Protein AF-A0A0D0C879-F1 (afdb_monomer_lite)

Sequence (134 aa):
MNTEPSSSRRKATRPQLTLADRQSPEQVADLPPSSSSDEEESNSNTTPDLPDSTMATKPTELKISTPSFFDGNTNDAAQWMYSVIAYIDLNEEVYTNNNKKIIAALSFMNKGTAGSWAEAYYETATTSGWGNLG

Organism: NCBI:txid930991

Radius of gyration: 30.55 Å; chains: 1; bounding box: 61×55×90 Å

Foldseek 3Di:
DDDDDDDDDPDPDDDDDDPPPDDDDDDDDDDDDDDDDDDDDDDDDDDDDDPPPPVVPQQDADPPLQAAADAPPPVCVVVRVVSLVVRCVVRCSVQVDPQSSVVSSLVSHCHHPSNVVSVVVVVVCVVPPPPPPD

Structure (mmCIF, N/CA/C/O backbone):
data_AF-A0A0D0C879-F1
#
_entry.id   AF-A0A0D0C879-F1
#
loop_
_atom_site.group_PDB
_atom_site.id
_atom_site.type_symbol
_atom_site.label_atom_id
_atom_site.label_alt_id
_atom_site.label_comp_id
_atom_site.label_asym_id
_atom_site.label_entity_id
_atom_site.label_seq_id
_atom_site.pdbx_PDB_ins_code
_atom_site.Cartn_x
_atom_site.Cartn_y
_atom_site.Cartn_z
_atom_site.occupancy
_atom_site.B_iso_or_equiv
_atom_site.auth_seq_id
_atom_site.auth_comp_id
_atom_site.auth_asym_id
_atom_site.auth_atom_id
_atom_site.pdbx_PDB_model_num
ATOM 1 N N . MET A 1 1 ? 11.039 -43.096 -47.255 1.00 40.72 1 MET A N 1
ATOM 2 C CA . MET A 1 1 ? 11.524 -43.327 -45.877 1.00 40.72 1 MET A CA 1
ATOM 3 C C . MET A 1 1 ? 10.686 -42.475 -44.947 1.00 40.72 1 MET A C 1
ATOM 5 O O . MET A 1 1 ? 10.328 -41.366 -45.317 1.00 40.72 1 MET A O 1
ATOM 9 N N . ASN A 1 2 ? 10.257 -43.078 -43.846 1.00 36.25 2 ASN A N 1
ATOM 10 C CA . ASN A 1 2 ? 8.954 -42.855 -43.233 1.00 36.25 2 ASN A CA 1
ATOM 11 C C . ASN A 1 2 ? 8.990 -41.847 -42.069 1.00 36.25 2 ASN A C 1
ATOM 13 O O . ASN A 1 2 ? 9.832 -41.965 -41.188 1.00 36.25 2 ASN A O 1
ATOM 17 N N . THR A 1 3 ? 8.015 -40.930 -42.110 1.00 43.53 3 THR A N 1
ATOM 18 C CA . THR A 1 3 ? 7.121 -40.422 -41.041 1.00 43.53 3 THR A CA 1
ATOM 19 C C . THR A 1 3 ? 7.681 -39.806 -39.749 1.00 43.53 3 THR A C 1
ATOM 21 O O . THR A 1 3 ? 8.267 -40.489 -38.913 1.00 43.53 3 THR A O 1
ATOM 24 N N . GLU A 1 4 ? 7.327 -38.527 -39.546 1.00 52.81 4 GLU A N 1
ATOM 25 C CA . GLU A 1 4 ? 7.238 -37.827 -38.253 1.00 52.81 4 GLU A CA 1
ATOM 26 C C . GLU A 1 4 ? 6.336 -38.562 -37.244 1.00 52.81 4 GLU A C 1
ATOM 28 O O . GLU A 1 4 ? 5.301 -39.111 -37.637 1.00 52.81 4 GLU A O 1
ATOM 33 N N . PRO A 1 5 ? 6.600 -38.449 -35.931 1.00 51.62 5 PRO A N 1
ATOM 34 C CA . PRO A 1 5 ? 5.566 -38.602 -34.926 1.00 51.62 5 PRO A CA 1
ATOM 35 C C . PRO A 1 5 ? 5.025 -37.232 -34.493 1.00 51.62 5 PRO A C 1
ATOM 37 O O . PRO A 1 5 ? 5.637 -36.490 -33.725 1.00 51.62 5 PRO A O 1
ATOM 40 N N . SER A 1 6 ? 3.811 -36.949 -34.961 1.00 50.41 6 SER A N 1
ATOM 41 C CA . SER A 1 6 ? 2.874 -36.006 -34.352 1.00 50.41 6 SER A CA 1
ATOM 42 C C . SER A 1 6 ? 2.610 -36.424 -32.900 1.00 50.41 6 SER A C 1
ATOM 44 O O . SER A 1 6 ? 2.120 -37.528 -32.660 1.00 50.41 6 SER A O 1
ATOM 46 N N . SER A 1 7 ? 2.935 -35.572 -31.921 1.00 47.19 7 SER A N 1
ATOM 47 C CA . SER A 1 7 ? 2.611 -35.835 -30.513 1.00 47.19 7 SER A CA 1
ATOM 48 C C . SER A 1 7 ? 1.502 -34.904 -30.043 1.00 47.19 7 SER A C 1
ATOM 50 O O . SER A 1 7 ? 1.661 -33.693 -29.882 1.00 47.19 7 SER A O 1
ATOM 52 N N . SER A 1 8 ? 0.331 -35.516 -29.901 1.00 50.62 8 SER A N 1
ATOM 53 C CA . SER A 1 8 ? -0.955 -34.900 -29.634 1.00 50.62 8 SER A CA 1
ATOM 54 C C . SER A 1 8 ? -1.017 -34.190 -28.282 1.00 50.62 8 SER A C 1
ATOM 56 O O . SER A 1 8 ? -0.787 -34.766 -27.218 1.00 50.62 8 SER A O 1
ATOM 58 N N . ARG A 1 9 ? -1.470 -32.937 -28.339 1.00 49.84 9 ARG A N 1
ATOM 59 C CA . ARG A 1 9 ? -1.975 -32.138 -27.221 1.00 49.84 9 ARG A CA 1
ATOM 60 C C . ARG A 1 9 ? -3.130 -32.879 -26.535 1.00 49.84 9 ARG A C 1
ATOM 62 O O . ARG A 1 9 ? -4.266 -32.821 -27.000 1.00 49.84 9 ARG A O 1
ATOM 69 N N . ARG A 1 10 ? -2.872 -33.560 -25.417 1.00 47.50 10 ARG A N 1
ATOM 70 C CA . ARG A 1 10 ? -3.948 -34.056 -24.546 1.00 47.50 10 ARG A CA 1
ATOM 71 C C . ARG A 1 10 ? -4.623 -32.850 -23.889 1.00 47.50 10 ARG A C 1
ATOM 73 O O . ARG A 1 10 ? -4.096 -32.279 -22.940 1.00 47.50 10 ARG A O 1
ATOM 80 N N . LYS A 1 11 ? -5.782 -32.436 -24.411 1.00 48.62 11 LYS A N 1
ATOM 81 C CA . LYS A 1 11 ? -6.730 -31.603 -23.659 1.00 48.62 11 LYS A CA 1
ATOM 82 C C . LYS A 1 11 ? -7.216 -32.440 -22.475 1.00 48.62 11 LYS A C 1
ATOM 84 O O . LYS A 1 11 ? -7.935 -33.414 -22.671 1.00 48.62 11 LYS A O 1
ATOM 89 N N . ALA A 1 12 ? -6.812 -32.081 -21.262 1.00 44.47 12 ALA A N 1
ATOM 90 C CA . ALA A 1 12 ? -7.460 -32.578 -20.060 1.00 44.47 12 ALA A CA 1
ATOM 91 C C . ALA A 1 12 ? -8.832 -31.895 -19.954 1.00 44.47 12 ALA A C 1
ATOM 93 O O . ALA A 1 12 ? -8.929 -30.706 -19.652 1.00 44.47 12 ALA A O 1
ATOM 94 N N . THR A 1 13 ? -9.891 -32.633 -20.276 1.00 48.78 13 THR A N 1
ATOM 95 C CA . THR A 1 13 ? -11.272 -32.227 -20.010 1.00 48.78 13 THR A CA 1
ATOM 96 C C . THR A 1 13 ? -11.472 -32.211 -18.498 1.00 48.78 13 THR A C 1
ATOM 98 O O . THR A 1 13 ? -11.495 -33.259 -17.858 1.00 48.78 13 THR A O 1
ATOM 101 N N . ARG A 1 14 ? -11.586 -31.014 -17.917 1.00 47.72 14 ARG A N 1
ATOM 102 C CA . ARG A 1 14 ? -12.023 -30.832 -16.530 1.00 47.72 14 ARG A CA 1
ATOM 103 C C . ARG A 1 14 ? -13.484 -31.298 -16.431 1.00 47.72 14 ARG A C 1
ATOM 105 O O . ARG A 1 14 ? -14.291 -30.822 -17.232 1.00 47.72 14 ARG A O 1
ATOM 112 N N . PRO A 1 15 ? -13.854 -32.194 -15.503 1.00 43.97 15 PRO A N 1
ATOM 113 C CA . PRO A 1 15 ? -15.258 -32.503 -15.277 1.00 43.97 15 PRO A CA 1
ATOM 114 C C . PRO A 1 15 ? -15.965 -31.240 -14.765 1.00 43.97 15 PRO A C 1
ATOM 116 O O . PRO A 1 15 ? -15.559 -30.646 -13.765 1.00 43.97 15 PRO A O 1
ATOM 119 N N . GLN A 1 16 ? -16.985 -30.797 -15.499 1.00 42.03 16 GLN A N 1
ATOM 120 C CA . GLN A 1 16 ? -17.928 -29.774 -15.052 1.00 42.03 16 GLN A CA 1
ATOM 121 C C . GLN A 1 16 ? -18.773 -30.376 -13.923 1.00 42.03 16 GLN A C 1
ATOM 123 O O . GLN A 1 16 ? -19.523 -31.317 -14.172 1.00 42.03 16 GLN A O 1
ATOM 128 N N . LEU A 1 17 ? -18.651 -29.859 -12.696 1.00 40.31 17 LEU A N 1
ATOM 129 C CA . LEU A 1 17 ? -19.627 -30.148 -11.642 1.00 40.31 17 LEU A CA 1
ATOM 130 C C . LEU A 1 17 ? -20.946 -29.458 -12.010 1.00 40.31 17 LEU A C 1
ATOM 132 O O . LEU A 1 17 ? -21.002 -28.236 -12.139 1.00 40.31 17 LEU A O 1
ATOM 136 N N . THR A 1 18 ? -21.999 -30.246 -12.190 1.00 47.19 18 THR A N 1
ATOM 137 C CA . THR A 1 18 ? -23.364 -29.785 -12.443 1.00 47.19 18 THR A CA 1
ATOM 138 C C . THR A 1 18 ? -24.007 -29.275 -11.150 1.00 47.19 18 THR A C 1
ATOM 140 O O . THR A 1 18 ? -24.004 -29.958 -10.131 1.00 47.19 18 THR A O 1
ATOM 143 N N . LEU A 1 19 ? -24.592 -28.073 -11.197 1.00 45.38 19 LEU A N 1
ATOM 144 C CA . LEU A 1 19 ? -25.233 -27.358 -10.078 1.00 45.38 19 LEU A CA 1
ATOM 145 C C . LEU A 1 19 ? -26.603 -27.952 -9.655 1.00 45.38 19 LEU A C 1
ATOM 147 O O . LEU A 1 19 ? -27.421 -27.255 -9.071 1.00 45.38 19 LEU A O 1
ATOM 151 N N . ALA A 1 20 ? -26.891 -29.220 -9.959 1.00 43.41 20 ALA A N 1
ATOM 152 C CA . ALA A 1 20 ? -28.242 -29.781 -9.835 1.00 43.41 20 ALA A CA 1
ATOM 153 C C . ALA A 1 20 ? -28.454 -30.780 -8.678 1.00 43.41 20 ALA A C 1
ATOM 155 O O . ALA A 1 20 ? -29.598 -31.116 -8.404 1.00 43.41 20 ALA A O 1
ATOM 156 N N . ASP A 1 21 ? -27.414 -31.218 -7.959 1.00 44.47 21 ASP A N 1
ATOM 157 C CA . ASP A 1 21 ? -27.532 -32.371 -7.040 1.00 44.47 21 ASP A CA 1
ATOM 158 C C . ASP A 1 21 ? -27.307 -32.057 -5.556 1.00 44.47 21 ASP A C 1
ATOM 160 O O . ASP A 1 21 ? -26.624 -32.796 -4.842 1.00 44.47 21 ASP A O 1
ATOM 164 N N . ARG A 1 22 ? -27.894 -30.975 -5.028 1.00 44.06 22 ARG A N 1
ATOM 165 C CA . ARG A 1 22 ? -27.952 -30.840 -3.562 1.00 44.06 22 ARG A CA 1
ATOM 166 C C . ARG A 1 22 ? -29.163 -30.100 -3.012 1.00 44.06 22 ARG A C 1
ATOM 168 O O . ARG A 1 22 ? -29.014 -29.181 -2.210 1.00 44.06 22 ARG A O 1
ATOM 175 N N . GLN A 1 23 ? -30.363 -30.563 -3.369 1.00 38.06 23 GLN A N 1
ATOM 176 C CA . GLN A 1 23 ? -31.561 -30.174 -2.628 1.00 38.06 23 GLN A CA 1
ATOM 177 C C . GLN A 1 23 ? -32.566 -31.318 -2.394 1.00 38.06 23 GLN A C 1
ATOM 179 O O . GLN A 1 23 ? -32.938 -32.026 -3.326 1.00 38.06 23 GLN A O 1
ATOM 184 N N . SER A 1 24 ? -33.029 -31.365 -1.131 1.00 37.47 24 SER A N 1
ATOM 185 C CA . SER A 1 24 ? -34.194 -32.041 -0.508 1.00 37.47 24 SER A CA 1
ATOM 186 C C . SER A 1 24 ? -34.029 -33.428 0.156 1.00 37.47 24 SER A C 1
ATOM 188 O O . SER A 1 24 ? -33.221 -34.219 -0.328 1.00 37.47 24 SER A O 1
ATOM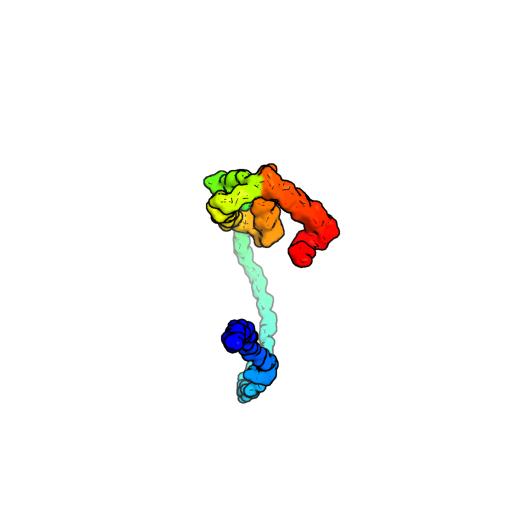 190 N N . PRO A 1 25 ? -34.820 -33.772 1.216 1.00 46.72 25 PRO A N 1
ATOM 191 C CA . PRO A 1 25 ? -35.978 -33.047 1.774 1.00 46.72 25 PRO A CA 1
ATOM 192 C C . PRO A 1 25 ? -36.045 -32.869 3.315 1.00 46.72 25 PRO A C 1
ATOM 194 O O . PRO A 1 25 ? -35.227 -33.356 4.091 1.00 46.72 25 PRO A O 1
ATOM 197 N N . GLU A 1 26 ? -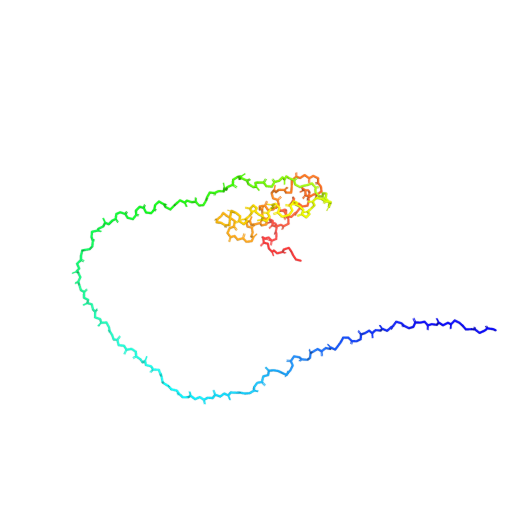37.086 -32.124 3.681 1.00 46.16 26 GLU A N 1
ATOM 198 C CA . GLU A 1 26 ? -37.665 -31.740 4.971 1.00 46.16 26 GLU A CA 1
ATOM 199 C C . GLU A 1 26 ? -37.731 -32.829 6.059 1.00 46.16 26 GLU A C 1
ATOM 201 O O . GLU A 1 26 ? -38.007 -33.997 5.784 1.00 46.16 26 GLU A O 1
ATOM 206 N N . GLN A 1 27 ? -37.607 -32.402 7.322 1.00 44.25 27 GLN A N 1
ATOM 207 C CA . GLN A 1 27 ? -38.216 -33.062 8.482 1.00 44.25 27 GLN A CA 1
ATOM 208 C C . GLN A 1 27 ? -38.918 -31.997 9.335 1.00 44.25 27 GLN A C 1
ATOM 210 O O . GLN A 1 27 ? -38.283 -31.122 9.921 1.00 44.25 27 GLN A O 1
ATOM 215 N N . VAL A 1 28 ? -40.246 -32.079 9.340 1.00 48.12 28 VAL A N 1
ATOM 216 C CA . VAL A 1 28 ? -41.194 -31.338 10.174 1.00 48.12 28 VAL A CA 1
ATOM 217 C C . VAL A 1 28 ? -41.359 -32.045 11.523 1.00 48.12 28 VAL A C 1
ATOM 219 O O . VAL A 1 28 ? -41.557 -33.257 11.553 1.00 48.12 28 VAL A O 1
ATOM 222 N N . ALA A 1 29 ? -41.310 -31.293 12.624 1.00 39.22 29 ALA A N 1
ATOM 223 C CA . ALA A 1 29 ? -41.909 -31.671 13.907 1.00 39.22 29 ALA A CA 1
ATOM 224 C C . ALA A 1 29 ? -42.167 -30.410 14.760 1.00 39.22 29 ALA A C 1
ATOM 226 O O . ALA A 1 29 ? -41.271 -29.869 15.398 1.00 39.22 29 ALA A O 1
ATOM 227 N N . ASP A 1 30 ? -43.398 -29.916 14.641 1.00 37.34 30 ASP A N 1
ATOM 228 C CA . ASP A 1 30 ? -44.306 -29.368 15.660 1.00 37.34 30 ASP A CA 1
ATOM 229 C C . ASP A 1 30 ? -43.800 -28.690 16.964 1.00 37.34 30 ASP A C 1
ATOM 231 O O . ASP A 1 30 ? -43.380 -29.354 17.907 1.00 37.34 30 ASP A O 1
ATOM 235 N N . LEU A 1 31 ? -44.127 -27.380 17.041 1.00 43.41 31 LEU A N 1
ATOM 236 C CA . LEU A 1 31 ? -44.762 -26.617 18.152 1.00 43.41 31 LEU A CA 1
ATOM 237 C C . LEU A 1 31 ? -43.967 -26.257 19.439 1.00 43.41 31 LEU A C 1
ATOM 239 O O . LEU A 1 31 ? -43.095 -27.012 19.856 1.00 43.41 31 LEU A O 1
ATOM 243 N N . PRO A 1 32 ? -44.359 -25.193 20.196 1.00 55.47 32 PRO A N 1
ATOM 244 C CA . PRO A 1 32 ? -45.210 -24.026 19.886 1.00 55.47 32 PRO A CA 1
ATOM 245 C C . PRO A 1 32 ? -44.519 -22.653 20.146 1.00 55.47 32 PRO A C 1
ATOM 247 O O . PRO A 1 32 ? -43.453 -22.591 20.759 1.00 55.47 32 PRO A O 1
ATOM 250 N N . PRO A 1 33 ? -45.143 -21.523 19.742 1.00 51.38 33 PRO A N 1
ATOM 251 C CA . PRO A 1 33 ? -44.713 -20.182 20.132 1.00 51.38 33 PRO A CA 1
ATOM 252 C C . PRO A 1 33 ? -45.298 -19.798 21.501 1.00 51.38 33 PRO A C 1
ATOM 254 O O . PRO A 1 33 ? -46.518 -19.735 21.660 1.00 51.38 33 PRO A O 1
ATOM 257 N N . SER A 1 34 ? -44.454 -19.486 22.487 1.00 40.91 34 SER A N 1
ATOM 258 C CA . SER A 1 34 ? -44.928 -18.792 23.689 1.00 40.91 34 SER A CA 1
ATOM 259 C C . SER A 1 34 ? -44.984 -17.290 23.438 1.00 40.91 34 SER A C 1
ATOM 261 O O . SER A 1 34 ? -43.971 -16.616 23.266 1.00 40.91 34 SER A O 1
ATOM 263 N N . SER A 1 35 ? -46.223 -16.814 23.403 1.00 41.25 35 SER A N 1
ATOM 264 C CA . SER A 1 35 ? -46.648 -15.423 23.416 1.00 41.25 35 SER A CA 1
ATOM 265 C C . SER A 1 35 ? -46.353 -14.752 24.765 1.00 41.25 35 SER A C 1
ATOM 267 O O . SER A 1 35 ? -46.501 -15.391 25.802 1.00 41.25 35 SER A O 1
ATOM 269 N N . SER A 1 36 ? -45.958 -13.474 24.686 1.00 46.06 36 SER A N 1
ATOM 270 C CA . SER A 1 36 ? -46.266 -12.321 25.558 1.00 46.06 36 SER A CA 1
ATOM 271 C C . SER A 1 36 ? -46.622 -12.564 27.039 1.00 46.06 36 SER A C 1
ATOM 273 O O . SER A 1 36 ? -47.553 -13.289 27.386 1.00 46.06 36 SER A O 1
ATOM 275 N N . SER A 1 37 ? -45.943 -11.824 27.918 1.00 41.47 37 SER A N 1
ATOM 276 C CA . SER A 1 37 ? -46.522 -11.334 29.172 1.00 41.47 37 SER A CA 1
ATOM 277 C C . SER A 1 37 ? -45.983 -9.934 29.457 1.00 41.47 37 SER A C 1
ATOM 279 O O . SER A 1 37 ? -44.816 -9.645 29.190 1.00 41.47 37 SER A O 1
ATOM 281 N N . ASP A 1 38 ? -46.906 -9.095 29.902 1.00 42.97 38 ASP A N 1
ATOM 282 C CA . ASP A 1 38 ? -46.883 -7.641 29.918 1.00 42.97 38 ASP A CA 1
ATOM 283 C C . ASP A 1 38 ? -46.017 -7.002 31.017 1.00 42.97 38 ASP A C 1
ATOM 285 O O . ASP A 1 38 ? -45.445 -7.658 31.886 1.00 42.97 38 ASP A O 1
ATOM 289 N N . GLU A 1 39 ? -45.949 -5.680 30.892 1.00 52.59 39 GLU A N 1
ATOM 290 C CA . GLU A 1 39 ? -45.315 -4.656 31.715 1.00 52.59 39 GLU A CA 1
ATOM 291 C C . GLU A 1 39 ? -45.579 -4.774 33.226 1.00 52.59 39 GLU A C 1
ATOM 293 O O . GLU A 1 39 ? -46.704 -5.010 33.650 1.00 52.59 39 GLU A O 1
ATOM 298 N N . GLU A 1 40 ? -44.560 -4.464 34.034 1.00 45.59 40 GLU A N 1
ATOM 299 C CA . GLU A 1 40 ? -44.731 -3.913 35.383 1.00 45.59 40 GLU A CA 1
ATOM 300 C C . GLU A 1 40 ? -43.688 -2.799 35.576 1.00 45.59 40 GLU A C 1
ATOM 302 O O . GLU A 1 40 ? -42.473 -3.017 35.615 1.00 45.59 40 GLU A O 1
ATOM 307 N N . GLU A 1 41 ? -44.201 -1.576 35.638 1.00 45.75 41 GLU A N 1
ATOM 308 C CA . GLU A 1 41 ? -43.522 -0.357 36.045 1.00 45.75 41 GLU A CA 1
ATOM 309 C C . GLU A 1 41 ? -43.241 -0.431 37.558 1.00 45.75 41 GLU A C 1
ATOM 311 O O . GLU A 1 41 ? -44.168 -0.462 38.361 1.00 45.75 41 GLU A O 1
ATOM 316 N N . SER A 1 42 ? -41.971 -0.426 37.984 1.00 40.59 42 SER A N 1
ATOM 317 C CA . SER A 1 42 ? -41.632 -0.191 39.395 1.00 40.59 42 SER A CA 1
ATOM 318 C C . SER A 1 42 ? -40.607 0.928 39.543 1.00 40.59 42 SER A C 1
ATOM 320 O O . SER A 1 42 ? -39.407 0.786 39.319 1.00 40.59 42 SER A O 1
ATOM 322 N N . ASN A 1 43 ? -41.173 2.052 39.954 1.00 48.38 43 ASN A N 1
ATOM 323 C CA . ASN A 1 43 ? -40.619 3.324 40.378 1.00 48.38 43 ASN A CA 1
ATOM 324 C C . ASN A 1 43 ? -39.399 3.244 41.334 1.00 48.38 43 ASN A C 1
ATOM 326 O O . ASN A 1 43 ? -39.455 2.595 42.375 1.00 48.38 43 ASN A O 1
ATOM 330 N N . SER A 1 44 ? -38.375 4.045 41.001 1.00 41.78 44 SER A N 1
ATOM 331 C CA . SER A 1 44 ? -37.529 4.860 41.894 1.00 41.78 44 SER A CA 1
ATOM 332 C C . SER A 1 44 ? -36.692 4.188 42.996 1.00 41.78 4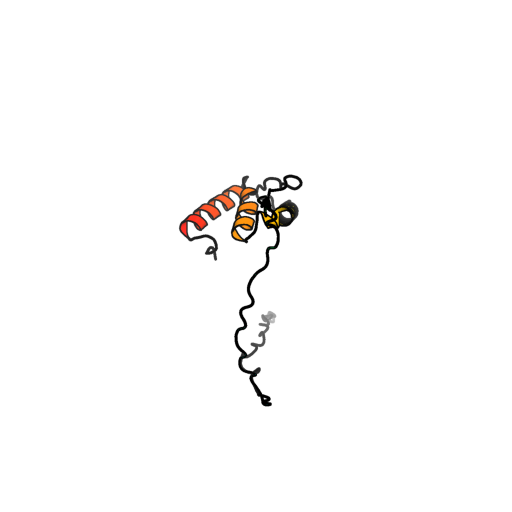4 SER A C 1
ATOM 334 O O . SER A 1 44 ? -37.198 3.870 44.069 1.00 41.78 44 SER A O 1
ATOM 336 N N . ASN A 1 45 ? -35.360 4.195 42.819 1.00 40.28 45 ASN A N 1
ATOM 337 C CA . ASN A 1 45 ? -34.466 4.894 43.759 1.00 40.28 45 ASN A CA 1
ATOM 338 C C . ASN A 1 45 ? -33.013 5.024 43.252 1.00 40.28 45 ASN A C 1
ATOM 340 O O . ASN A 1 45 ? -32.308 4.043 43.038 1.00 40.28 45 ASN A O 1
ATOM 344 N N . THR A 1 46 ? -32.597 6.285 43.113 1.00 46.91 46 THR A N 1
ATOM 345 C CA . THR A 1 46 ? -31.260 6.885 43.265 1.00 46.91 46 THR A CA 1
ATOM 346 C C . THR A 1 46 ? -30.061 5.935 43.368 1.00 46.91 46 THR A C 1
ATOM 348 O O . THR A 1 46 ? -29.723 5.449 44.445 1.00 46.91 46 THR A O 1
ATOM 351 N N . THR A 1 47 ? -29.329 5.796 42.262 1.00 50.78 47 THR A N 1
ATOM 352 C CA . THR A 1 47 ? -27.890 5.491 42.287 1.00 50.78 47 THR A CA 1
ATOM 353 C C . THR A 1 47 ? -27.145 6.823 42.151 1.00 50.78 47 THR A C 1
ATOM 355 O O . THR A 1 47 ? -27.547 7.629 41.312 1.00 50.78 47 THR A O 1
ATOM 358 N N . PRO A 1 48 ? -26.129 7.122 42.980 1.00 55.72 48 PRO A N 1
ATOM 359 C CA . PRO A 1 48 ? -25.394 8.375 42.866 1.00 55.72 48 PRO A CA 1
ATOM 360 C C . PRO A 1 48 ? -24.715 8.453 41.496 1.00 55.72 48 PRO A C 1
ATOM 362 O O . PRO A 1 48 ? -23.988 7.535 41.118 1.00 55.72 48 PRO A O 1
ATOM 365 N N . ASP A 1 49 ? -24.978 9.553 40.788 1.00 52.09 49 ASP A N 1
ATOM 366 C CA . ASP A 1 49 ? -24.288 9.980 39.571 1.00 52.09 49 ASP A CA 1
ATOM 367 C C . ASP A 1 49 ? -22.772 9.907 39.806 1.00 52.09 49 ASP A C 1
ATOM 369 O O . ASP A 1 49 ? -22.162 10.772 40.441 1.00 52.09 49 ASP A O 1
ATOM 373 N N . LEU A 1 50 ? -22.152 8.835 39.321 1.00 56.50 50 LEU A N 1
ATOM 374 C CA . LEU A 1 50 ? -20.734 8.848 39.010 1.00 56.50 50 LEU A CA 1
ATOM 375 C C . LEU A 1 50 ? -20.612 9.693 37.742 1.00 56.50 50 LEU A C 1
ATOM 377 O O . LEU A 1 50 ? -21.303 9.383 36.770 1.00 56.50 50 LEU A O 1
ATOM 381 N N . PRO A 1 51 ? -19.768 10.739 37.697 1.00 58.03 51 PRO A N 1
ATOM 382 C CA . PRO A 1 51 ? -19.481 11.373 36.427 1.00 58.03 51 PRO A CA 1
ATOM 383 C C . PRO A 1 51 ? -18.834 10.311 35.539 1.00 58.03 51 PRO A C 1
ATOM 385 O O . PRO A 1 51 ? -17.678 9.939 35.754 1.00 58.03 51 PRO A O 1
ATOM 388 N N . ASP A 1 52 ? -19.576 9.818 34.548 1.00 54.75 52 ASP A N 1
ATOM 389 C CA . ASP A 1 52 ? -19.028 9.064 33.427 1.00 54.75 52 ASP A CA 1
ATOM 390 C C . ASP A 1 52 ? -18.203 10.035 32.576 1.00 54.75 52 ASP A C 1
ATOM 392 O O . ASP A 1 52 ? -18.574 10.479 31.497 1.00 54.75 52 ASP A O 1
ATOM 396 N N . SER A 1 53 ? -17.072 10.461 33.130 1.00 57.06 53 SER A N 1
ATOM 397 C CA . SER A 1 53 ? -15.957 10.977 32.360 1.00 57.06 53 SER A CA 1
ATOM 398 C C . SER A 1 53 ? -15.111 9.781 31.956 1.00 57.06 53 SER A C 1
ATOM 400 O O . SER A 1 53 ? -13.931 9.687 32.300 1.00 57.06 53 SER A O 1
ATOM 402 N N . THR A 1 54 ? -15.709 8.849 31.210 1.00 57.09 54 THR A N 1
ATOM 403 C CA . THR A 1 54 ? -14.947 8.067 30.246 1.00 57.09 54 THR A CA 1
ATOM 404 C C . THR A 1 54 ? -14.326 9.077 29.291 1.00 57.09 54 THR A C 1
ATOM 406 O O . THR A 1 54 ? -14.929 9.547 28.329 1.00 57.09 54 THR A O 1
ATOM 409 N N . MET A 1 55 ? -13.095 9.482 29.599 1.00 61.75 55 MET A N 1
ATOM 410 C CA . MET A 1 55 ? -12.230 10.163 28.652 1.00 61.75 55 MET A CA 1
ATOM 411 C C . MET A 1 55 ? -12.037 9.176 27.504 1.00 61.75 55 MET A C 1
ATOM 413 O O . MET A 1 55 ? -11.166 8.313 27.567 1.00 61.75 55 MET A O 1
ATOM 417 N N . ALA A 1 56 ? -12.903 9.244 26.493 1.00 63.00 56 ALA A N 1
ATOM 418 C CA . ALA A 1 56 ? -12.770 8.473 25.274 1.00 63.00 56 ALA A CA 1
ATOM 419 C C . ALA A 1 56 ? -11.487 8.947 24.584 1.00 63.00 56 ALA A C 1
ATOM 421 O O . ALA A 1 56 ? -11.472 9.917 23.824 1.00 63.00 56 ALA A O 1
ATOM 422 N N . THR A 1 57 ? -10.366 8.315 24.921 1.00 71.75 57 THR A N 1
ATOM 423 C CA . THR A 1 57 ? -9.084 8.578 24.285 1.00 71.75 57 THR A CA 1
ATOM 424 C C . THR A 1 57 ? -9.187 8.109 22.848 1.00 71.75 57 THR A C 1
ATOM 426 O O . THR A 1 57 ? -9.365 6.922 22.583 1.00 71.75 57 THR A O 1
ATOM 429 N N . LYS A 1 58 ? -9.108 9.053 21.908 1.00 79.75 58 LYS A N 1
ATOM 430 C CA . LYS A 1 58 ? -9.059 8.735 20.482 1.00 79.75 58 LYS A CA 1
ATOM 431 C C . LYS A 1 58 ? -7.865 7.799 20.215 1.00 79.75 58 LYS A C 1
ATOM 433 O O . LYS A 1 58 ? -6.773 8.094 20.715 1.00 79.75 58 LYS A O 1
ATOM 438 N N . PRO A 1 59 ? -8.032 6.749 19.388 1.00 79.06 59 PRO A N 1
ATOM 439 C CA . PRO A 1 59 ? -6.923 5.908 18.957 1.00 79.06 59 PRO A CA 1
ATOM 440 C C . PR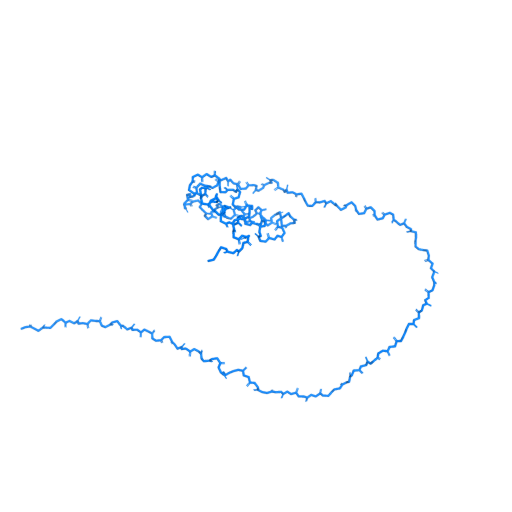O A 1 59 ? -5.768 6.753 18.420 1.00 79.06 59 PRO A C 1
ATOM 442 O O . PRO A 1 59 ? -5.967 7.633 17.573 1.00 79.06 59 PRO A O 1
ATOM 445 N N . THR A 1 60 ? -4.571 6.516 18.950 1.00 85.19 60 THR A N 1
ATOM 446 C CA . THR A 1 60 ? -3.348 7.235 18.579 1.00 85.19 60 THR A CA 1
ATOM 447 C C . THR A 1 60 ? -2.391 6.272 17.899 1.00 85.19 60 THR A C 1
ATOM 449 O O . THR A 1 60 ? -2.173 5.164 18.374 1.00 85.19 60 THR A O 1
ATOM 452 N N . GLU A 1 61 ? -1.814 6.709 16.786 1.00 87.56 61 GLU A N 1
ATOM 453 C CA . GLU A 1 61 ? -0.911 5.895 15.983 1.00 87.56 61 GLU A CA 1
ATOM 454 C C . GLU A 1 61 ? 0.471 5.739 16.644 1.00 87.56 61 GLU A C 1
ATOM 456 O O . GLU A 1 61 ? 1.131 6.719 17.006 1.00 87.56 61 GLU A O 1
ATOM 461 N N . LEU A 1 62 ? 0.921 4.494 16.783 1.00 84.81 62 LEU A N 1
ATOM 462 C CA . LEU A 1 62 ? 2.214 4.101 17.325 1.00 84.81 62 LEU A CA 1
ATOM 463 C C . LEU A 1 62 ? 3.300 4.157 16.243 1.00 84.81 62 LEU A C 1
ATOM 465 O O . LEU A 1 62 ? 3.223 3.489 15.214 1.00 84.81 62 LEU A O 1
ATOM 469 N N . LYS A 1 63 ? 4.375 4.906 16.517 1.00 85.50 63 LYS A N 1
ATOM 470 C CA . LYS A 1 63 ? 5.490 5.136 15.573 1.00 85.50 63 LYS A CA 1
ATOM 471 C C . LYS A 1 63 ? 6.627 4.105 15.635 1.00 85.50 63 LYS A C 1
ATOM 473 O O . LYS A 1 63 ? 7.625 4.252 14.940 1.00 85.50 63 LYS A O 1
ATOM 478 N N . ILE A 1 64 ? 6.524 3.086 16.487 1.00 78.88 64 ILE A N 1
ATOM 479 C CA . ILE A 1 64 ? 7.629 2.151 16.790 1.00 78.88 64 ILE A CA 1
ATOM 480 C C . ILE A 1 64 ? 7.941 1.208 15.607 1.00 78.88 64 ILE A C 1
ATOM 482 O O . ILE A 1 64 ? 9.026 0.638 15.542 1.00 78.88 64 ILE A O 1
ATOM 486 N N . SER A 1 65 ? 7.031 1.086 14.641 1.00 83.06 65 SER A N 1
ATOM 487 C CA . SER A 1 65 ? 7.136 0.160 13.507 1.00 83.06 65 SER A CA 1
ATOM 488 C C . SER A 1 65 ? 6.890 0.825 12.150 1.00 83.06 65 SER A C 1
ATOM 490 O O . SER A 1 65 ? 6.493 0.146 11.207 1.00 83.06 65 SER A O 1
ATOM 492 N N . THR A 1 66 ? 7.093 2.143 12.031 1.00 93.38 66 THR A N 1
ATOM 493 C CA . THR A 1 66 ? 6.826 2.855 10.772 1.00 93.38 66 THR A CA 1
ATOM 494 C C . THR A 1 66 ? 7.669 2.278 9.619 1.00 93.38 66 THR A C 1
ATOM 496 O O . THR A 1 66 ? 8.901 2.288 9.710 1.00 93.38 66 THR A O 1
ATOM 499 N N . PRO A 1 67 ? 7.036 1.791 8.533 1.00 95.50 67 PRO A N 1
ATOM 500 C CA . PRO A 1 67 ? 7.724 1.252 7.365 1.00 95.50 67 PRO A CA 1
ATOM 501 C C . PRO A 1 67 ? 8.630 2.277 6.683 1.00 95.50 67 PRO A C 1
ATOM 503 O O . PRO A 1 67 ? 8.367 3.482 6.689 1.00 95.50 67 PRO A O 1
ATOM 506 N N . SER A 1 68 ? 9.680 1.790 6.023 1.00 95.75 68 SER A N 1
ATOM 507 C CA . SER A 1 68 ? 10.442 2.606 5.081 1.00 95.75 68 SER A CA 1
ATOM 508 C C . SER A 1 68 ? 9.644 2.850 3.798 1.00 95.75 68 SER A C 1
ATOM 510 O O . SER A 1 68 ? 8.696 2.135 3.466 1.00 95.75 68 SER A O 1
ATOM 512 N N . PHE A 1 69 ? 10.053 3.870 3.046 1.00 97.44 69 PHE A N 1
ATOM 513 C CA . PHE A 1 69 ? 9.487 4.118 1.728 1.00 97.44 69 PHE A CA 1
ATOM 514 C C . PHE A 1 69 ? 9.950 3.083 0.703 1.00 97.44 69 PHE A C 1
ATOM 516 O O . PHE A 1 69 ? 11.149 2.814 0.603 1.00 97.44 69 PHE A O 1
ATOM 523 N N . PHE A 1 70 ? 9.009 2.583 -0.093 1.00 98.12 70 PHE A N 1
ATOM 524 C CA . PHE A 1 70 ? 9.243 1.635 -1.174 1.00 98.12 70 PHE A CA 1
ATOM 525 C C . PHE A 1 70 ? 9.359 2.337 -2.521 1.00 98.12 70 PHE A C 1
ATOM 527 O O . PHE A 1 70 ? 8.581 3.238 -2.842 1.00 98.12 70 PHE A O 1
ATOM 534 N N . ASP A 1 71 ? 10.343 1.914 -3.308 1.00 97.88 71 ASP A N 1
ATOM 535 C CA . ASP A 1 71 ? 10.669 2.476 -4.619 1.00 97.88 71 ASP A CA 1
ATOM 536 C C . ASP A 1 71 ? 10.225 1.599 -5.804 1.00 97.88 71 ASP A C 1
ATOM 538 O O . ASP A 1 71 ? 10.275 2.033 -6.963 1.00 97.88 71 ASP A O 1
ATOM 542 N N . GLY A 1 72 ? 9.754 0.382 -5.521 1.00 96.75 72 GLY A N 1
ATOM 543 C CA . GLY A 1 72 ? 9.387 -0.618 -6.521 1.00 96.75 72 GLY A CA 1
ATOM 544 C C . GLY A 1 72 ? 10.411 -1.740 -6.706 1.00 96.75 72 GLY A C 1
ATOM 545 O O . GLY A 1 72 ? 10.183 -2.609 -7.547 1.00 96.75 72 GLY A O 1
ATOM 546 N N . ASN A 1 73 ? 11.516 -1.773 -5.950 1.00 97.44 73 ASN A N 1
ATOM 547 C CA . ASN A 1 73 ? 12.490 -2.862 -6.039 1.00 97.44 73 ASN A CA 1
ATOM 548 C C . ASN A 1 73 ? 11.879 -4.208 -5.614 1.00 97.44 73 ASN A C 1
ATOM 550 O O . ASN A 1 73 ? 11.600 -4.460 -4.442 1.00 97.44 73 ASN A O 1
ATOM 554 N N . THR A 1 74 ? 11.732 -5.128 -6.564 1.00 96.06 74 THR A N 1
ATOM 555 C CA . THR A 1 74 ? 11.091 -6.428 -6.325 1.00 96.06 74 THR A CA 1
ATOM 556 C C . THR A 1 74 ? 11.859 -7.326 -5.360 1.00 96.06 74 THR A C 1
ATOM 558 O O . THR A 1 74 ? 11.251 -8.205 -4.756 1.00 96.06 74 THR A O 1
ATOM 561 N N . ASN A 1 75 ? 13.169 -7.116 -5.189 1.00 97.62 75 ASN A N 1
ATOM 562 C CA . ASN A 1 75 ? 13.977 -7.904 -4.253 1.00 97.62 75 ASN A CA 1
ATOM 563 C C . ASN A 1 75 ? 13.594 -7.637 -2.790 1.00 97.62 75 ASN A C 1
ATOM 565 O O . ASN A 1 75 ? 13.625 -8.553 -1.973 1.00 97.62 75 ASN A O 1
ATOM 569 N N . ASP A 1 76 ? 13.167 -6.409 -2.487 1.00 95.31 76 ASP A N 1
ATOM 570 C CA . ASP A 1 76 ? 12.844 -5.971 -1.125 1.00 95.31 76 ASP A CA 1
ATOM 571 C C . ASP A 1 76 ? 11.328 -5.972 -0.859 1.00 95.31 76 ASP A C 1
ATOM 573 O O . ASP A 1 76 ? 10.881 -5.769 0.271 1.00 95.31 76 ASP A O 1
ATOM 577 N N . ALA A 1 77 ? 10.517 -6.229 -1.892 1.00 96.31 77 ALA A N 1
ATOM 578 C CA . ALA A 1 77 ? 9.065 -6.065 -1.863 1.00 96.31 77 ALA A CA 1
ATOM 579 C C . ALA A 1 77 ? 8.377 -6.886 -0.763 1.00 96.31 77 ALA A C 1
ATOM 581 O O . ALA A 1 77 ? 7.498 -6.375 -0.071 1.00 96.31 77 ALA A O 1
ATOM 582 N N . ALA A 1 78 ? 8.780 -8.146 -0.572 1.00 97.69 78 ALA A N 1
ATOM 583 C CA . ALA A 1 78 ? 8.183 -9.007 0.449 1.00 97.69 78 ALA A CA 1
ATOM 584 C C . ALA A 1 78 ? 8.487 -8.500 1.866 1.00 97.69 78 ALA A C 1
ATOM 586 O O . ALA A 1 78 ? 7.587 -8.390 2.697 1.00 97.69 78 ALA A O 1
ATOM 587 N N . GLN A 1 79 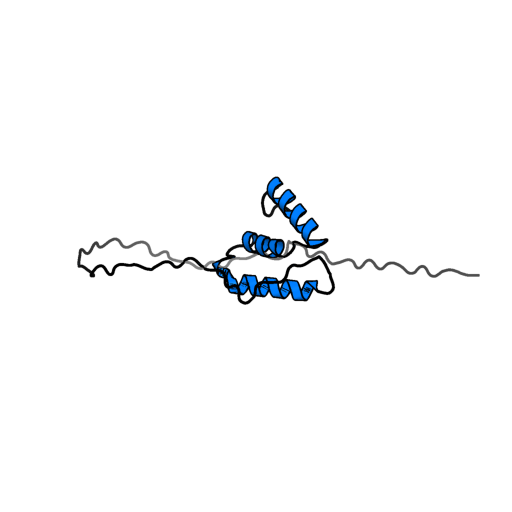? 9.748 -8.144 2.128 1.00 97.25 79 GLN A N 1
ATOM 588 C CA . GLN A 1 79 ? 10.165 -7.616 3.425 1.00 97.25 79 GLN A CA 1
ATOM 589 C C . GLN A 1 79 ? 9.465 -6.290 3.732 1.00 97.25 79 GLN A C 1
ATOM 591 O O . GLN A 1 79 ? 8.965 -6.097 4.841 1.00 97.25 79 GLN A O 1
ATOM 596 N N . TRP A 1 80 ? 9.388 -5.400 2.743 1.00 97.56 80 TRP A N 1
ATOM 597 C CA . TRP A 1 80 ? 8.655 -4.150 2.877 1.00 97.56 80 TRP A CA 1
ATOM 598 C C . TRP A 1 80 ? 7.167 -4.396 3.163 1.00 97.56 80 TRP A C 1
ATOM 600 O O . TRP A 1 80 ? 6.634 -3.836 4.120 1.00 97.56 80 TRP A O 1
ATOM 610 N N . MET A 1 81 ? 6.513 -5.297 2.427 1.00 97.69 81 MET A N 1
ATOM 611 C CA . MET A 1 81 ? 5.099 -5.623 2.640 1.00 97.69 81 MET A CA 1
ATOM 612 C C . MET A 1 81 ? 4.833 -6.129 4.064 1.00 97.69 81 MET A C 1
ATOM 614 O O . MET A 1 81 ? 3.889 -5.679 4.710 1.00 97.69 81 MET A O 1
ATOM 618 N N . TYR A 1 82 ? 5.683 -7.011 4.598 1.00 97.50 82 TYR A N 1
ATOM 619 C CA . TYR A 1 82 ? 5.539 -7.479 5.980 1.00 97.50 82 TYR A CA 1
ATOM 620 C C . TYR A 1 82 ? 5.679 -6.350 7.003 1.00 97.50 82 TYR A C 1
ATOM 622 O O . TYR A 1 82 ? 4.958 -6.346 8.000 1.00 97.50 82 TYR A O 1
ATOM 630 N N . SER A 1 83 ? 6.549 -5.368 6.748 1.00 97.19 83 SER A N 1
ATOM 631 C CA . SER A 1 83 ? 6.654 -4.193 7.620 1.00 97.19 83 SER A CA 1
ATOM 632 C C . SER A 1 83 ? 5.373 -3.351 7.613 1.00 97.19 83 SER A C 1
ATOM 634 O O . SER A 1 83 ? 4.922 -2.922 8.673 1.00 97.19 83 SER A O 1
ATOM 636 N N . VAL A 1 84 ? 4.732 -3.187 6.451 1.00 97.62 84 VAL A N 1
ATOM 637 C CA . VAL A 1 84 ? 3.452 -2.471 6.319 1.00 97.62 84 VAL A CA 1
ATOM 638 C C . VAL A 1 84 ? 2.322 -3.217 7.027 1.00 97.62 84 VAL A C 1
ATOM 640 O O . VAL A 1 84 ? 1.542 -2.591 7.740 1.00 97.62 84 VAL A O 1
ATOM 643 N N . ILE A 1 85 ? 2.252 -4.544 6.885 1.00 96.62 85 ILE A N 1
ATOM 644 C CA . ILE A 1 85 ? 1.254 -5.374 7.580 1.00 96.62 85 ILE A CA 1
ATOM 645 C C . ILE A 1 85 ? 1.405 -5.220 9.095 1.00 96.62 85 ILE A C 1
ATOM 647 O O . ILE A 1 85 ? 0.448 -4.848 9.766 1.00 96.62 85 ILE A O 1
ATOM 651 N N . ALA A 1 86 ? 2.618 -5.399 9.626 1.00 96.62 86 ALA A N 1
ATOM 652 C CA . ALA A 1 86 ? 2.876 -5.254 11.057 1.00 96.62 86 ALA A CA 1
ATOM 653 C C . ALA A 1 86 ? 2.538 -3.847 11.576 1.00 96.62 86 ALA A C 1
ATOM 655 O O . ALA A 1 86 ? 2.028 -3.696 12.686 1.00 96.62 86 ALA A O 1
ATOM 656 N N . TYR A 1 87 ? 2.805 -2.812 10.777 1.00 96.69 87 TYR A N 1
ATOM 657 C CA . TYR A 1 87 ? 2.443 -1.440 11.114 1.00 96.69 87 TYR A CA 1
ATOM 658 C C . TYR A 1 87 ? 0.932 -1.234 11.192 1.00 96.69 87 TYR A C 1
ATOM 660 O O . TYR A 1 87 ? 0.445 -0.627 12.143 1.00 96.69 87 TYR A O 1
ATOM 668 N N . ILE A 1 88 ? 0.190 -1.734 10.205 1.00 96.62 88 ILE A N 1
ATOM 669 C CA . ILE A 1 88 ? -1.267 -1.607 10.150 1.00 96.62 88 ILE A CA 1
ATOM 670 C C . ILE A 1 88 ? -1.925 -2.399 11.280 1.00 96.62 88 ILE A C 1
ATOM 672 O O . ILE A 1 88 ? -2.840 -1.874 11.907 1.00 96.62 88 ILE A O 1
ATOM 676 N N . ASP A 1 89 ? -1.452 -3.613 11.561 1.00 95.25 89 ASP A N 1
ATOM 677 C CA . ASP A 1 89 ? -2.002 -4.471 12.616 1.00 95.25 89 ASP A CA 1
ATOM 678 C C . ASP A 1 89 ? -1.745 -3.883 14.008 1.00 95.25 89 ASP A C 1
ATOM 680 O O . ASP A 1 89 ? -2.643 -3.847 14.843 1.00 95.25 89 ASP A O 1
ATOM 684 N N . LEU A 1 90 ? -0.555 -3.318 14.245 1.00 95.19 90 LEU A N 1
ATOM 685 C CA . LEU A 1 90 ? -0.262 -2.607 15.495 1.00 95.19 90 LEU A CA 1
ATOM 686 C C . LEU A 1 90 ? -1.143 -1.357 15.682 1.00 95.19 90 LEU A C 1
ATOM 688 O O . LEU A 1 90 ? -1.358 -0.909 16.805 1.00 95.19 90 LEU A O 1
ATOM 692 N N . ASN A 1 91 ? -1.636 -0.790 14.582 1.00 95.25 91 ASN A N 1
ATOM 693 C CA . ASN A 1 91 ? -2.447 0.423 14.539 1.00 95.25 91 ASN A CA 1
ATOM 694 C C . ASN A 1 91 ? -3.888 0.133 14.080 1.00 95.25 91 ASN A C 1
ATOM 696 O O . ASN A 1 91 ? -4.522 0.982 13.444 1.00 95.25 91 ASN A O 1
ATOM 700 N N . GLU A 1 92 ? -4.420 -1.055 14.377 1.00 94.19 92 GLU A N 1
ATOM 701 C CA . GLU A 1 92 ? -5.720 -1.508 13.864 1.00 94.19 92 GLU A CA 1
ATOM 702 C C . GLU A 1 92 ? -6.883 -0.573 14.236 1.00 94.19 92 GLU A C 1
ATOM 704 O O . GLU A 1 92 ? -7.780 -0.331 13.422 1.00 94.19 92 GLU A O 1
ATOM 709 N N . GLU A 1 93 ? -6.821 0.043 15.419 1.00 93.94 93 GLU A N 1
ATOM 710 C CA . GLU A 1 93 ? -7.804 1.023 15.892 1.00 93.94 93 GLU A CA 1
ATOM 711 C C . GLU A 1 93 ? -7.768 2.346 15.101 1.00 93.94 93 GLU A C 1
ATOM 713 O O . GLU A 1 93 ? -8.746 3.096 15.067 1.00 93.94 93 GLU A O 1
ATOM 718 N N . VAL A 1 94 ? -6.653 2.645 14.428 1.00 94.56 94 VAL A N 1
ATOM 719 C CA . VAL A 1 94 ? -6.506 3.799 13.526 1.00 94.56 94 VAL A CA 1
ATOM 720 C C . VAL A 1 94 ? -6.967 3.412 12.116 1.00 94.56 94 VAL A C 1
ATOM 722 O O . VAL A 1 94 ? -7.790 4.110 11.499 1.00 94.56 94 VAL A O 1
ATOM 725 N N . TYR A 1 95 ? -6.506 2.257 11.631 1.00 95.12 95 TYR A N 1
ATOM 726 C CA . TYR A 1 95 ? -6.751 1.710 10.293 1.00 95.12 95 TYR A CA 1
ATOM 727 C C . TYR A 1 95 ? -7.952 0.759 10.252 1.00 95.12 95 TYR A C 1
ATOM 729 O O . TYR A 1 95 ? -7.885 -0.371 9.769 1.00 95.12 95 TYR A O 1
ATOM 737 N N . THR A 1 96 ? -9.093 1.267 10.712 1.00 95.31 96 THR A N 1
ATOM 738 C CA . THR A 1 96 ? -10.302 0.479 10.999 1.00 95.31 96 THR A CA 1
ATOM 739 C C . THR A 1 96 ? -10.996 -0.168 9.797 1.00 95.31 96 THR A C 1
ATOM 741 O O . THR A 1 96 ? -11.897 -0.982 9.975 1.00 95.31 96 THR A O 1
ATOM 744 N N . ASN A 1 97 ? -10.643 0.197 8.563 1.00 93.88 97 ASN A N 1
ATOM 745 C CA . ASN A 1 97 ? -11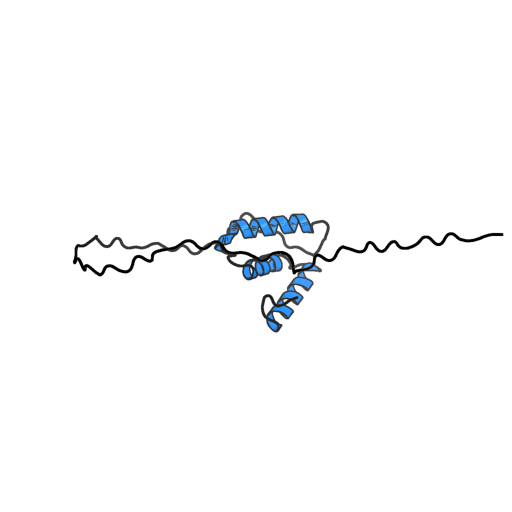.267 -0.352 7.361 1.00 93.88 97 ASN A CA 1
ATOM 746 C C . ASN A 1 97 ? -10.263 -0.506 6.218 1.00 93.88 97 ASN A C 1
ATOM 748 O O . ASN A 1 97 ? -9.195 0.106 6.222 1.00 93.88 97 ASN A O 1
ATOM 752 N N . ASN A 1 98 ? -10.635 -1.301 5.214 1.00 93.19 98 ASN A N 1
ATOM 753 C CA . ASN A 1 98 ? -9.757 -1.627 4.091 1.00 93.19 98 ASN A CA 1
ATOM 754 C C . ASN A 1 98 ? -9.280 -0.386 3.329 1.00 93.19 98 ASN A C 1
ATOM 756 O O . ASN A 1 98 ? -8.114 -0.334 2.957 1.00 93.19 98 ASN A O 1
ATOM 760 N N . ASN A 1 99 ? -10.120 0.640 3.160 1.00 92.00 99 ASN A N 1
ATOM 761 C CA . ASN A 1 99 ? -9.716 1.864 2.461 1.00 92.00 99 ASN A CA 1
ATOM 762 C C . ASN A 1 99 ? -8.579 2.573 3.202 1.00 92.00 99 ASN A C 1
ATOM 764 O O . ASN A 1 99 ? -7.579 2.933 2.590 1.00 92.00 99 ASN A O 1
ATOM 768 N N . LYS A 1 100 ? -8.684 2.714 4.528 1.00 94.12 100 LYS A N 1
ATOM 769 C CA . LYS A 1 100 ? -7.609 3.289 5.347 1.00 94.12 100 LYS A CA 1
ATOM 770 C C . LYS A 1 100 ? -6.329 2.455 5.274 1.00 94.12 100 LYS A C 1
ATOM 772 O O . LYS A 1 100 ? -5.252 3.028 5.174 1.00 94.12 100 LYS A O 1
ATOM 777 N N . LYS A 1 101 ? -6.445 1.123 5.294 1.00 95.31 101 LYS A N 1
ATOM 778 C CA . LYS A 1 101 ? -5.300 0.203 5.168 1.00 95.31 101 LYS A CA 1
ATOM 779 C C . LYS A 1 101 ? -4.603 0.344 3.810 1.00 95.31 101 LYS A C 1
ATOM 781 O O . LYS A 1 101 ? -3.381 0.437 3.756 1.00 95.31 101 LYS A O 1
ATOM 786 N N . ILE A 1 102 ? -5.378 0.424 2.727 1.00 94.62 102 ILE A N 1
ATOM 787 C CA . ILE A 1 102 ? -4.868 0.637 1.364 1.00 94.62 102 ILE A CA 1
ATOM 788 C C . ILE A 1 102 ? -4.163 1.993 1.266 1.00 94.62 102 ILE A C 1
ATOM 790 O O . ILE A 1 102 ? -3.031 2.052 0.796 1.00 94.62 102 ILE A O 1
ATOM 794 N N . ILE A 1 103 ? -4.783 3.067 1.765 1.00 94.69 103 ILE A N 1
ATOM 795 C CA . ILE A 1 103 ? -4.180 4.410 1.778 1.00 94.69 103 ILE A CA 1
ATOM 796 C C . ILE A 1 103 ? -2.869 4.415 2.569 1.00 94.69 103 ILE A C 1
ATOM 798 O O . ILE A 1 103 ? -1.887 4.997 2.116 1.00 94.69 103 ILE A O 1
ATOM 802 N N . ALA A 1 104 ? -2.823 3.738 3.719 1.00 95.50 104 ALA A N 1
ATOM 803 C CA . ALA A 1 104 ? -1.605 3.621 4.514 1.00 95.50 104 ALA A CA 1
ATOM 804 C C . ALA A 1 104 ? -0.479 2.962 3.709 1.00 95.50 104 ALA A C 1
ATOM 806 O O . ALA A 1 104 ? 0.598 3.539 3.577 1.00 95.50 104 ALA A O 1
ATOM 807 N N . ALA A 1 105 ? -0.742 1.803 3.100 1.00 96.94 105 ALA A N 1
ATOM 808 C CA . ALA A 1 105 ? 0.237 1.101 2.274 1.00 96.94 105 ALA A CA 1
ATOM 809 C C . ALA A 1 105 ? 0.727 1.961 1.093 1.00 96.94 105 ALA A C 1
ATOM 811 O O . ALA A 1 105 ? 1.933 2.089 0.882 1.00 96.94 105 ALA A O 1
ATOM 812 N N . LEU A 1 106 ? -0.195 2.611 0.375 1.00 96.94 106 LEU A N 1
ATOM 813 C CA . LEU A 1 106 ? 0.121 3.511 -0.738 1.00 96.94 106 LEU A CA 1
ATOM 814 C C . LEU A 1 106 ? 0.946 4.725 -0.294 1.00 96.94 106 LEU A C 1
ATOM 816 O O . LEU A 1 106 ? 1.823 5.165 -1.027 1.00 96.94 106 LEU A O 1
ATOM 820 N N . SER A 1 107 ? 0.716 5.261 0.907 1.00 96.56 107 SER A N 1
ATOM 821 C CA . SER A 1 107 ? 1.486 6.401 1.431 1.00 96.56 107 SER A CA 1
ATOM 822 C C . SER A 1 107 ? 2.975 6.087 1.625 1.00 96.56 107 SER A C 1
ATOM 824 O O . SER A 1 107 ? 3.818 6.983 1.536 1.00 96.56 107 SER A O 1
ATOM 826 N N . PHE A 1 108 ? 3.314 4.809 1.823 1.00 97.62 108 PHE A N 1
ATOM 827 C CA . PHE A 1 108 ? 4.696 4.343 1.898 1.00 97.62 108 PHE A CA 1
ATOM 828 C C . PHE A 1 108 ? 5.302 4.031 0.517 1.00 97.62 108 PHE A C 1
ATOM 830 O O . PHE A 1 108 ? 6.508 3.819 0.416 1.00 97.62 108 PHE A O 1
ATOM 837 N N . MET A 1 109 ? 4.513 4.055 -0.558 1.00 97.69 109 MET A N 1
ATOM 838 C CA . MET A 1 109 ? 4.965 3.937 -1.947 1.00 97.69 109 MET A CA 1
ATOM 839 C C . MET A 1 109 ? 5.141 5.336 -2.544 1.00 97.69 109 MET A C 1
ATOM 841 O O . MET A 1 109 ? 4.288 5.809 -3.282 1.00 97.69 109 MET A O 1
ATOM 845 N N . ASN A 1 110 ? 6.222 6.040 -2.203 1.00 94.50 110 ASN A N 1
ATOM 846 C CA . ASN A 1 110 ? 6.423 7.435 -2.632 1.00 94.50 110 ASN A CA 1
ATOM 847 C C . ASN A 1 110 ? 7.735 7.679 -3.393 1.00 94.50 110 ASN A C 1
ATOM 849 O O . ASN A 1 110 ? 8.146 8.824 -3.586 1.00 94.50 110 ASN A O 1
ATOM 853 N N . LYS A 1 111 ? 8.412 6.607 -3.813 1.00 95.44 111 LYS A N 1
ATOM 854 C CA . LYS A 1 111 ? 9.666 6.665 -4.568 1.00 95.44 111 LYS A CA 1
ATOM 855 C C . LYS A 1 111 ? 9.565 5.838 -5.837 1.00 95.44 111 LYS A C 1
ATOM 857 O O . LYS A 1 111 ? 8.791 4.887 -5.909 1.00 95.44 111 LYS A O 1
ATOM 862 N N . GLY A 1 112 ? 10.410 6.172 -6.809 1.00 96.56 112 GLY A N 1
ATOM 863 C CA . GLY A 1 112 ? 10.618 5.363 -8.004 1.00 96.56 112 GLY A CA 1
ATOM 864 C C . GLY A 1 112 ? 9.317 4.978 -8.711 1.00 96.56 112 GLY A C 1
ATOM 865 O O . GLY A 1 112 ? 8.379 5.766 -8.810 1.00 96.56 112 GLY A O 1
ATOM 866 N N . THR A 1 113 ? 9.277 3.739 -9.190 1.00 97.56 113 THR A N 1
ATOM 867 C CA . THR A 1 113 ? 8.135 3.200 -9.945 1.00 97.56 113 THR A CA 1
ATOM 868 C C . THR A 1 113 ? 6.912 2.950 -9.066 1.00 97.56 113 THR A C 1
ATOM 870 O O . THR A 1 113 ? 5.785 3.135 -9.524 1.00 97.56 113 THR A O 1
ATOM 873 N N . ALA A 1 114 ? 7.118 2.595 -7.793 1.00 97.81 114 ALA A N 1
ATOM 874 C CA . ALA A 1 114 ? 6.034 2.424 -6.829 1.00 97.81 114 ALA A CA 1
ATOM 875 C C . ALA A 1 114 ? 5.289 3.743 -6.568 1.00 97.81 114 ALA A C 1
ATOM 877 O O . ALA A 1 114 ? 4.063 3.746 -6.509 1.00 97.81 114 ALA A O 1
ATOM 878 N N . GLY A 1 115 ? 6.023 4.856 -6.481 1.00 97.88 115 GLY A N 1
ATOM 879 C CA . GLY A 1 115 ? 5.473 6.205 -6.348 1.00 97.88 115 GLY A CA 1
ATOM 880 C C . GLY A 1 115 ? 4.554 6.583 -7.500 1.00 97.88 115 GLY A C 1
ATOM 881 O O . GLY A 1 115 ? 3.400 6.933 -7.272 1.00 97.88 115 GLY A O 1
ATOM 882 N N . SER A 1 116 ? 5.031 6.435 -8.739 1.00 97.75 116 SER A N 1
ATOM 883 C CA . SER A 1 116 ? 4.214 6.715 -9.929 1.00 97.75 116 SER A CA 1
ATOM 884 C C . SER A 1 116 ? 2.962 5.839 -10.001 1.00 97.75 116 SER A C 1
ATOM 886 O O . SER A 1 116 ? 1.904 6.299 -10.422 1.00 97.75 116 SER A O 1
ATOM 888 N N . TRP A 1 117 ? 3.055 4.577 -9.574 1.00 96.62 117 TRP A N 1
ATOM 889 C CA . TRP A 1 117 ? 1.890 3.697 -9.519 1.00 96.62 117 TRP A CA 1
ATOM 890 C C . TRP A 1 117 ? 0.876 4.139 -8.457 1.00 96.62 117 TRP A C 1
ATOM 892 O O . TRP A 1 117 ? -0.322 4.165 -8.734 1.00 96.62 117 TRP A O 1
ATOM 902 N N . ALA A 1 118 ? 1.339 4.520 -7.262 1.00 96.75 118 ALA A N 1
ATOM 903 C CA . ALA A 1 118 ? 0.465 5.003 -6.197 1.00 96.75 118 ALA A CA 1
ATOM 904 C C . ALA A 1 118 ? -0.253 6.303 -6.592 1.00 96.75 118 ALA A C 1
ATOM 906 O O . ALA A 1 118 ? -1.448 6.443 -6.344 1.00 96.75 118 ALA A O 1
ATOM 907 N N . GLU A 1 119 ? 0.442 7.223 -7.262 1.00 95.94 119 GLU A N 1
ATOM 908 C CA . GLU A 1 119 ? -0.147 8.449 -7.811 1.00 95.94 119 GLU A CA 1
ATOM 909 C C . GLU A 1 119 ? -1.269 8.143 -8.814 1.00 95.94 119 GLU A C 1
ATOM 911 O O . GLU A 1 119 ? -2.403 8.583 -8.621 1.00 95.94 119 GLU A O 1
ATOM 916 N N . ALA A 1 120 ? -1.001 7.290 -9.808 1.00 94.81 120 ALA A N 1
ATOM 917 C CA . ALA A 1 120 ? -2.009 6.869 -10.783 1.00 94.81 120 ALA A CA 1
ATOM 918 C C . ALA A 1 120 ? -3.210 6.162 -10.123 1.00 94.81 120 ALA A C 1
ATOM 920 O O . ALA A 1 120 ? -4.360 6.315 -10.553 1.00 94.81 120 ALA A O 1
ATOM 921 N N . TYR A 1 121 ? -2.972 5.403 -9.049 1.00 92.69 121 TYR A N 1
ATOM 922 C CA . TYR A 1 121 ? -4.043 4.803 -8.257 1.00 92.69 121 TYR A CA 1
ATOM 923 C C . TYR A 1 121 ? -4.929 5.873 -7.603 1.00 92.69 121 TYR A C 1
ATOM 925 O O . TYR A 1 121 ? -6.155 5.782 -7.660 1.00 92.69 121 TYR A O 1
ATOM 933 N N . TYR A 1 122 ? -4.346 6.916 -7.006 1.00 91.81 122 TYR A N 1
ATOM 934 C CA . TYR A 1 122 ? -5.125 8.004 -6.409 1.00 91.81 122 TYR A CA 1
ATOM 935 C C . TYR A 1 122 ? -5.935 8.788 -7.455 1.00 91.81 122 TYR A C 1
ATOM 937 O O . TYR A 1 122 ? -7.100 9.113 -7.208 1.00 91.81 122 TYR A O 1
ATOM 945 N N . GLU A 1 123 ? -5.379 9.048 -8.639 1.00 92.88 123 GLU A N 1
ATOM 946 C CA . GLU A 1 123 ? -6.095 9.705 -9.748 1.00 92.88 123 GLU A CA 1
ATOM 947 C C . GLU A 1 123 ? -7.300 8.883 -10.232 1.00 92.88 123 GLU A C 1
ATOM 949 O O . GLU A 1 123 ? -8.407 9.394 -10.439 1.00 92.88 123 GLU A O 1
ATOM 954 N N . THR A 1 124 ? -7.119 7.571 -10.363 1.00 89.31 124 THR A N 1
ATOM 955 C CA . THR A 1 124 ? -8.202 6.673 -10.784 1.00 89.31 124 THR A CA 1
ATOM 956 C C . THR A 1 124 ? -9.264 6.503 -9.699 1.00 89.31 124 THR A C 1
ATOM 958 O O . THR A 1 124 ? -10.458 6.529 -10.011 1.00 89.31 124 THR A O 1
ATOM 961 N N . ALA A 1 125 ? -8.867 6.409 -8.426 1.00 86.44 125 ALA A N 1
ATOM 962 C CA . ALA A 1 125 ? -9.782 6.307 -7.288 1.00 86.44 125 ALA A CA 1
ATOM 963 C C . ALA A 1 125 ? -10.602 7.588 -7.061 1.00 86.44 125 ALA A C 1
ATOM 965 O O . ALA A 1 125 ? -11.782 7.509 -6.718 1.00 86.44 125 ALA A O 1
ATOM 966 N N . THR A 1 126 ? -10.015 8.768 -7.279 1.00 84.44 126 THR A N 1
ATOM 967 C CA . THR A 1 126 ? -10.742 10.051 -7.195 1.00 84.44 126 THR A CA 1
ATOM 968 C C . THR A 1 126 ? -11.765 10.211 -8.317 1.00 84.44 126 THR A C 1
ATOM 970 O O . THR A 1 126 ? -12.825 10.790 -8.091 1.00 84.44 126 THR A O 1
ATOM 973 N N . THR A 1 127 ? -11.494 9.637 -9.492 1.00 84.25 127 THR A N 1
ATOM 974 C CA . THR A 1 127 ? -12.411 9.667 -10.641 1.00 84.25 127 THR A CA 1
ATOM 975 C C . THR A 1 127 ? -13.522 8.612 -10.542 1.00 84.25 127 THR A C 1
ATOM 977 O O . THR A 1 127 ? -14.670 8.893 -10.876 1.00 84.25 127 THR A O 1
ATOM 980 N N . SER A 1 128 ? -13.202 7.401 -10.074 1.00 82.38 128 SER A N 1
ATOM 981 C CA . SER A 1 128 ? -14.097 6.224 -10.143 1.00 82.38 128 SER A CA 1
ATOM 982 C C . SER A 1 128 ? -14.764 5.858 -8.810 1.00 82.38 128 SER A C 1
ATOM 984 O O . SER A 1 128 ? -15.641 4.992 -8.763 1.00 82.38 128 SER A O 1
ATOM 986 N N . GLY A 1 129 ? -14.348 6.503 -7.720 1.00 74.94 129 GLY A N 1
ATOM 987 C CA . GLY A 1 129 ? -14.690 6.115 -6.356 1.00 74.94 129 GLY A CA 1
ATOM 988 C C . GLY A 1 129 ? -13.771 5.014 -5.813 1.00 74.94 129 GLY A C 1
ATOM 989 O O . GLY A 1 129 ? -13.326 4.114 -6.530 1.00 74.94 129 GLY A O 1
ATOM 990 N N . TRP A 1 130 ? -13.486 5.086 -4.511 1.00 72.25 130 TRP A N 1
ATOM 991 C CA . TRP A 1 130 ? -12.658 4.109 -3.801 1.00 72.25 130 TRP A CA 1
ATOM 992 C C . TRP A 1 130 ? -13.270 2.704 -3.889 1.00 72.25 130 TRP A C 1
ATOM 994 O O . TRP A 1 130 ? -14.403 2.500 -3.458 1.00 72.25 130 TRP A O 1
ATOM 1004 N N . GLY A 1 131 ? -12.510 1.735 -4.409 1.00 63.75 131 GLY A N 1
ATOM 1005 C CA . GLY A 1 131 ? -12.911 0.322 -4.461 1.00 63.75 131 GLY A CA 1
ATOM 1006 C C . GLY A 1 131 ? -13.498 -0.171 -5.791 1.00 63.75 131 GLY A C 1
ATOM 1007 O O . GLY A 1 131 ? -13.752 -1.364 -5.903 1.00 63.75 131 GLY A O 1
ATOM 1008 N N . ASN A 1 132 ? -13.649 0.689 -6.806 1.00 59.84 132 ASN A N 1
ATOM 1009 C CA . ASN A 1 132 ? -14.153 0.313 -8.141 1.00 59.84 132 ASN A CA 1
ATOM 1010 C C . ASN A 1 132 ? -13.050 0.034 -9.183 1.00 59.84 132 ASN A C 1
ATOM 1012 O O . ASN A 1 132 ? -13.295 0.081 -10.385 1.00 59.84 132 ASN A O 1
ATOM 1016 N N . LEU A 1 133 ? -11.825 -0.238 -8.735 1.00 56.91 133 LEU A N 1
ATOM 1017 C CA . LEU A 1 133 ? -10.678 -0.503 -9.605 1.00 56.91 133 LEU A CA 1
ATOM 1018 C C . LEU A 1 133 ? -10.558 -2.019 -9.823 1.00 56.91 133 LEU A C 1
ATOM 1020 O O . LEU A 1 133 ? -9.828 -2.692 -9.095 1.00 56.91 133 LEU A O 1
ATOM 1024 N N . GLY A 1 134 ? -11.343 -2.546 -10.766 1.00 45.62 134 GLY A N 1
ATOM 1025 C CA . GLY A 1 134 ? -11.385 -3.961 -11.153 1.00 45.62 134 GLY A CA 1
ATOM 1026 C C . GLY A 1 134 ? -11.333 -4.145 -12.659 1.00 45.62 134 GLY A C 1
ATOM 1027 O O . GLY A 1 134 ? -11.942 -3.313 -13.366 1.00 45.62 134 GLY A O 1
#

Secondary structure (DSSP, 8-state):
------------------TTS------------------------------------------TTPPPPP---TTTHHHHHHHHHHHHHHTTTTS-SHHHHHHHHHHT--SHHHHHHHHHHHHHHHHH-TT---

pLDDT: mean 72.68, std 23.36, range [36.25, 98.12]